Protein AF-A0A7J7LVM8-F1 (afdb_monomer_lite)

Organism: NCBI:txid39325

Radius of gyration: 15.53 Å; chains: 1; bounding box: 39×23×45 Å

Sequence (55 aa):
MAQNRRTKLNILVTGTLGTGKYTMSSLLADAAQLCHINVGDVVKEKNLYDGWDEN

Secondary structure (DSSP, 8-state):
-------S-------STTS-HHHHHHHHHHHTT-----HHHHHHHTT-S------

pLDDT: mean 89.97, std 11.28, range [50.12, 98.0]

Foldseek 3Di:
DDPPPDPDDDDDQDDDPPPCSQVVQVVCCVVVVHDRDDVVVVCVVVVVDDDPPPD

Structure (mmCIF, N/CA/C/O backbone):
data_AF-A0A7J7LVM8-F1
#
_entry.id   AF-A0A7J7LVM8-F1
#
loop_
_atom_site.group_PDB
_atom_site.id
_atom_site.type_symbol
_atom_site.label_atom_id
_atom_site.label_alt_id
_atom_site.label_comp_id
_atom_site.label_asym_id
_atom_site.label_entity_id
_atom_site.label_seq_id
_atom_site.pdbx_PDB_ins_code
_atom_site.Cartn_x
_atom_site.Cartn_y
_atom_site.Cartn_z
_atom_site.occupancy
_atom_site.B_iso_or_equiv
_atom_site.auth_seq_id
_atom_site.auth_comp_id
_atom_site.auth_asym_id
_atom_site.auth_atom_id
_atom_site.pdbx_PDB_model_num
ATOM 1 N N . MET A 1 1 ? -31.630 -12.904 0.929 1.00 50.12 1 MET A N 1
ATOM 2 C CA . MET A 1 1 ? -30.177 -13.083 1.140 1.00 50.12 1 MET A CA 1
ATOM 3 C C . MET A 1 1 ? -29.627 -11.745 1.602 1.00 50.12 1 MET A C 1
ATOM 5 O O . MET A 1 1 ? -29.703 -10.790 0.840 1.00 50.12 1 MET A O 1
ATOM 9 N N . ALA A 1 2 ? -29.227 -11.615 2.868 1.00 56.91 2 ALA A N 1
ATOM 10 C CA . ALA A 1 2 ? -28.741 -10.338 3.386 1.00 56.91 2 ALA A CA 1
ATOM 11 C C . ALA A 1 2 ? -27.395 -10.012 2.723 1.00 56.91 2 ALA A C 1
ATOM 13 O O . ALA A 1 2 ? -26.445 -10.782 2.849 1.00 56.91 2 ALA A O 1
ATOM 14 N N . GLN A 1 3 ? -27.322 -8.905 1.980 1.00 62.62 3 GLN A N 1
ATOM 15 C CA . GLN A 1 3 ? -26.043 -8.403 1.495 1.00 62.62 3 GLN A CA 1
ATOM 16 C C . GLN A 1 3 ? -25.160 -8.075 2.698 1.00 62.62 3 GLN A C 1
ATOM 18 O O . GLN A 1 3 ? -25.549 -7.291 3.565 1.00 62.62 3 GLN A O 1
ATOM 23 N N . ASN A 1 4 ? -23.971 -8.672 2.736 1.00 73.12 4 ASN A N 1
ATOM 24 C CA . ASN A 1 4 ? -22.950 -8.377 3.728 1.00 73.12 4 ASN A CA 1
ATOM 25 C C . ASN A 1 4 ? -22.467 -6.933 3.514 1.00 73.12 4 ASN A C 1
ATOM 27 O O . ASN A 1 4 ? -21.602 -6.667 2.677 1.00 73.12 4 ASN A O 1
ATOM 31 N N . ARG A 1 5 ? -23.112 -5.973 4.187 1.00 80.25 5 ARG A N 1
ATOM 32 C CA . ARG A 1 5 ? -22.818 -4.548 4.028 1.00 80.25 5 ARG A CA 1
ATOM 33 C C . ARG A 1 5 ? -21.420 -4.292 4.583 1.00 80.25 5 ARG A C 1
ATOM 35 O O . ARG A 1 5 ? -21.168 -4.503 5.765 1.00 80.25 5 ARG A O 1
ATOM 42 N N . ARG A 1 6 ? -20.507 -3.841 3.722 1.00 83.19 6 ARG A N 1
ATOM 43 C CA . ARG A 1 6 ? -19.133 -3.507 4.111 1.00 83.19 6 ARG A CA 1
ATOM 44 C C . ARG A 1 6 ? -19.168 -2.415 5.184 1.00 83.19 6 ARG A C 1
ATOM 46 O O . ARG A 1 6 ? -19.690 -1.332 4.943 1.00 83.19 6 ARG A O 1
ATOM 53 N N . THR A 1 7 ? -18.642 -2.721 6.365 1.00 87.69 7 THR A N 1
ATOM 54 C CA . THR A 1 7 ? -18.647 -1.816 7.527 1.00 87.69 7 THR A CA 1
ATOM 55 C C . THR A 1 7 ? -17.377 -0.975 7.640 1.00 87.69 7 THR A C 1
ATOM 57 O O . THR A 1 7 ? -17.380 0.043 8.324 1.00 87.69 7 THR A O 1
ATOM 60 N N . LYS A 1 8 ? -16.293 -1.381 6.964 1.00 88.56 8 LYS A N 1
ATOM 61 C CA . LYS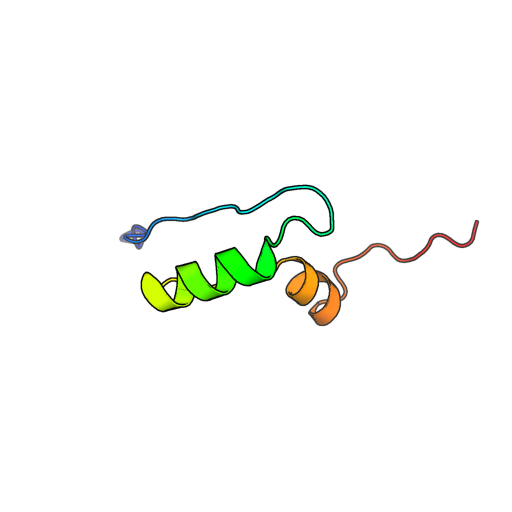 A 1 8 ? -15.001 -0.679 6.946 1.00 88.56 8 LYS A CA 1
ATOM 62 C C . LYS A 1 8 ? -14.835 0.176 5.682 1.00 88.56 8 LYS A C 1
ATOM 64 O O . LYS A 1 8 ? -15.310 -0.199 4.609 1.00 88.56 8 LYS A O 1
ATOM 69 N N . LEU A 1 9 ? -14.125 1.298 5.818 1.00 92.00 9 LEU A N 1
ATOM 70 C CA . LEU A 1 9 ? -13.811 2.233 4.733 1.00 92.00 9 LEU A CA 1
ATOM 71 C C . LEU A 1 9 ? -12.883 1.605 3.675 1.00 92.00 9 LEU A C 1
ATOM 73 O O . LEU A 1 9 ? -12.050 0.756 3.990 1.00 92.00 9 LEU A O 1
ATOM 77 N N . ASN A 1 10 ? -13.002 2.079 2.432 1.00 95.25 10 ASN A N 1
ATOM 78 C CA . ASN A 1 10 ? -12.039 1.836 1.359 1.00 95.25 10 ASN A CA 1
ATOM 79 C C . ASN A 1 10 ? -11.274 3.120 1.052 1.00 95.25 10 ASN A C 1
ATOM 81 O O . ASN A 1 10 ? -11.884 4.177 0.909 1.00 95.25 10 ASN A O 1
ATOM 85 N N . ILE A 1 11 ? -9.955 3.012 0.923 1.00 95.81 11 ILE A N 1
ATOM 86 C CA . ILE A 1 11 ? -9.061 4.144 0.678 1.00 95.81 11 ILE A CA 1
ATOM 87 C C . ILE A 1 11 ? -8.230 3.828 -0.565 1.00 95.81 11 ILE A C 1
ATOM 89 O O . ILE A 1 11 ? -7.640 2.753 -0.653 1.00 95.81 11 ILE A O 1
ATOM 93 N N . LEU A 1 12 ? -8.181 4.767 -1.512 1.00 97.06 12 LEU A N 1
ATOM 94 C CA . LEU A 1 12 ? -7.288 4.713 -2.667 1.00 97.06 12 LEU A CA 1
ATOM 95 C C . LEU A 1 12 ? -6.137 5.692 -2.445 1.00 97.06 12 LEU A C 1
ATOM 97 O O . LEU A 1 12 ? -6.355 6.897 -2.347 1.00 97.06 12 LEU A O 1
ATOM 101 N N . VAL A 1 13 ? -4.913 5.171 -2.403 1.00 96.31 13 VAL A N 1
ATOM 102 C CA . VAL A 1 13 ? -3.692 5.981 -2.348 1.00 96.31 13 VAL A CA 1
ATOM 103 C C . VAL A 1 13 ? -3.040 5.957 -3.728 1.00 96.31 13 VAL A C 1
ATOM 105 O O . VAL A 1 13 ? -2.641 4.904 -4.216 1.00 96.31 13 VAL A O 1
ATOM 108 N N . THR A 1 14 ? -2.941 7.121 -4.368 1.00 96.25 14 THR A N 1
ATOM 109 C CA . THR A 1 14 ? -2.371 7.291 -5.714 1.00 96.25 14 THR A CA 1
ATOM 110 C C . THR A 1 14 ? -1.433 8.501 -5.766 1.00 96.25 14 THR A C 1
ATOM 112 O O . THR A 1 14 ? -1.310 9.244 -4.795 1.00 96.25 14 THR A O 1
ATOM 115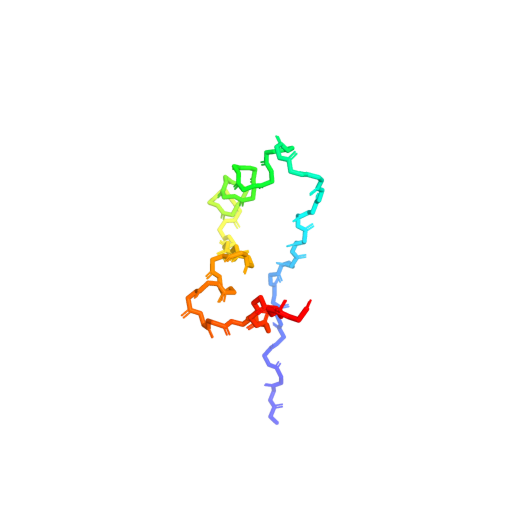 N N . GLY A 1 15 ? -0.708 8.666 -6.871 1.00 95.50 15 GLY A N 1
ATOM 116 C CA . GLY A 1 15 ? 0.316 9.694 -7.054 1.00 95.50 15 GLY A CA 1
ATOM 117 C C . GLY A 1 15 ? 1.515 9.198 -7.862 1.00 95.50 15 GLY A C 1
ATOM 118 O O . GLY A 1 15 ? 1.683 7.996 -8.092 1.00 95.50 15 GLY A O 1
ATOM 119 N N . THR A 1 16 ? 2.375 10.124 -8.272 1.00 94.94 16 THR A N 1
ATOM 120 C CA . THR A 1 16 ? 3.571 9.852 -9.085 1.00 94.94 16 THR A CA 1
ATOM 121 C C . THR A 1 16 ? 4.574 8.936 -8.376 1.00 94.94 16 THR A C 1
ATOM 123 O O . THR A 1 16 ? 4.514 8.716 -7.163 1.00 94.94 16 THR A O 1
ATOM 126 N N . LEU A 1 17 ? 5.472 8.305 -9.137 1.00 92.75 17 LEU A N 1
ATOM 127 C CA . LEU A 1 17 ? 6.516 7.444 -8.574 1.00 92.75 17 LEU A CA 1
ATOM 128 C C . LEU A 1 17 ? 7.360 8.222 -7.547 1.00 92.75 17 LEU A C 1
ATOM 130 O O . LEU A 1 17 ? 7.660 9.392 -7.749 1.00 92.75 17 LEU A O 1
ATOM 134 N N . GLY A 1 18 ? 7.720 7.578 -6.433 1.00 93.12 18 GLY A N 1
ATOM 135 C CA . GLY A 1 18 ? 8.560 8.186 -5.393 1.00 93.12 18 GLY A CA 1
ATOM 136 C C . GLY A 1 18 ? 7.829 8.998 -4.315 1.00 93.12 18 GLY A C 1
ATOM 137 O O . GLY A 1 18 ? 8.437 9.308 -3.300 1.00 93.12 18 GLY A O 1
ATOM 138 N N . THR A 1 19 ? 6.522 9.265 -4.430 1.00 95.94 19 THR A N 1
ATOM 139 C CA . THR A 1 19 ? 5.771 10.063 -3.429 1.00 95.94 19 THR A CA 1
ATOM 140 C C . THR A 1 19 ? 5.454 9.344 -2.105 1.00 95.94 19 THR A C 1
ATOM 142 O O . THR A 1 19 ? 4.650 9.828 -1.317 1.00 95.94 19 THR A O 1
ATOM 145 N N . GLY A 1 20 ? 6.039 8.169 -1.845 1.00 95.50 20 GLY A N 1
ATOM 146 C CA . GLY A 1 20 ? 5.866 7.455 -0.570 1.00 95.50 20 GLY A CA 1
ATOM 147 C C . GLY A 1 20 ? 4.531 6.718 -0.383 1.00 95.50 20 GLY A C 1
ATOM 148 O O . GLY A 1 20 ? 4.212 6.329 0.737 1.00 95.50 20 GLY A O 1
ATOM 149 N N . LYS A 1 21 ? 3.764 6.486 -1.460 1.00 96.56 21 LYS A N 1
ATOM 150 C CA . LYS A 1 21 ? 2.442 5.821 -1.4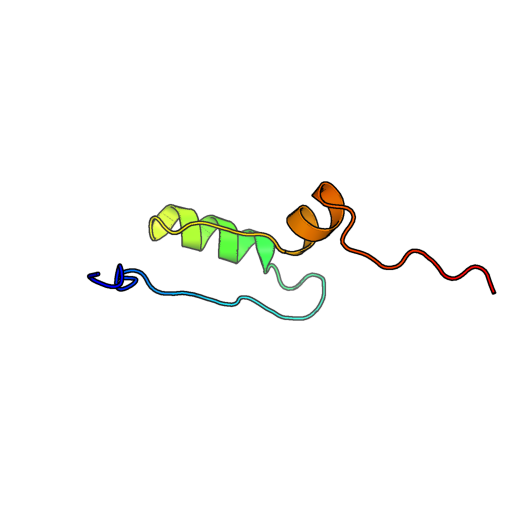21 1.00 96.56 21 LYS A CA 1
ATOM 151 C C . LYS A 1 21 ? 2.442 4.514 -0.633 1.00 96.56 21 LYS A C 1
ATOM 153 O O . LYS A 1 21 ? 1.644 4.388 0.281 1.00 96.56 21 LYS A O 1
ATOM 158 N N . TYR A 1 22 ? 3.355 3.597 -0.972 1.00 96.06 22 TYR A N 1
ATOM 159 C CA . TYR A 1 22 ? 3.469 2.280 -0.337 1.00 96.06 22 TYR A CA 1
ATOM 160 C C . TYR A 1 22 ? 3.759 2.393 1.163 1.00 96.06 22 TYR A C 1
ATOM 162 O O . TYR A 1 22 ? 3.098 1.759 1.980 1.00 96.06 22 TYR A O 1
ATOM 170 N N . THR A 1 23 ? 4.727 3.238 1.528 1.00 97.12 23 THR A N 1
ATOM 171 C CA . THR A 1 23 ? 5.118 3.443 2.925 1.00 97.12 23 THR A CA 1
ATOM 172 C C . THR A 1 23 ? 3.952 3.991 3.741 1.00 97.12 23 THR A C 1
ATOM 174 O O . THR A 1 23 ? 3.634 3.450 4.797 1.00 97.12 23 THR A O 1
ATOM 177 N N . MET A 1 24 ? 3.271 5.023 3.234 1.00 97.25 24 MET A N 1
ATOM 178 C CA . MET A 1 24 ? 2.125 5.615 3.923 1.00 97.25 24 MET A CA 1
ATOM 179 C C . MET A 1 24 ? 0.950 4.635 4.016 1.00 97.25 24 MET A C 1
ATOM 181 O O . MET A 1 24 ? 0.406 4.454 5.102 1.00 97.25 24 MET A O 1
ATOM 185 N N . SER A 1 25 ? 0.579 3.966 2.918 1.00 97.19 25 SER A N 1
ATOM 186 C CA . SER A 1 25 ? -0.563 3.045 2.897 1.00 97.19 25 SER A CA 1
ATOM 187 C C . SER A 1 25 ? -0.345 1.814 3.775 1.00 97.19 25 SER A C 1
ATOM 189 O O . SER A 1 25 ? -1.292 1.367 4.420 1.00 97.19 25 SER A O 1
ATOM 191 N N . SER A 1 26 ? 0.888 1.302 3.860 1.00 97.31 26 SER A N 1
ATOM 192 C CA . SER A 1 26 ? 1.232 0.189 4.749 1.00 97.31 26 SER A CA 1
ATOM 193 C C . SER A 1 26 ? 1.105 0.578 6.223 1.00 97.31 26 SER A C 1
ATOM 195 O O . SER A 1 26 ? 0.486 -0.154 6.990 1.00 97.31 26 SER A O 1
ATOM 197 N N . LEU A 1 27 ? 1.645 1.738 6.616 1.00 98.00 27 LEU A N 1
ATOM 198 C CA . LEU A 1 27 ? 1.549 2.238 7.994 1.00 98.00 27 LEU A CA 1
ATOM 199 C C . LEU A 1 27 ? 0.104 2.581 8.377 1.00 98.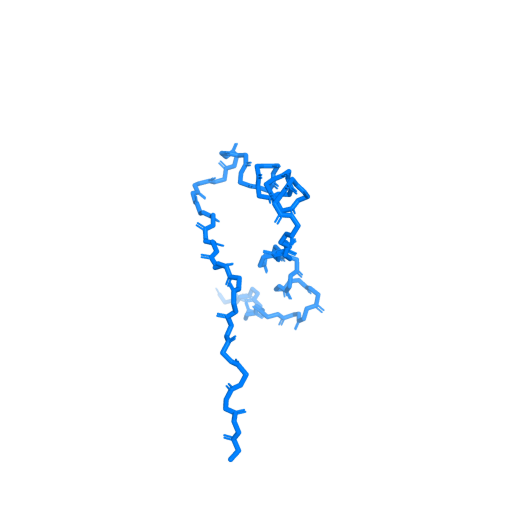00 27 LEU A C 1
ATOM 201 O O . LEU A 1 27 ? -0.338 2.270 9.479 1.00 98.00 27 LEU A O 1
ATOM 205 N N . LEU A 1 28 ? -0.650 3.190 7.458 1.00 96.75 28 LEU A N 1
ATOM 206 C CA . LEU A 1 28 ? -2.059 3.513 7.667 1.00 96.75 28 LEU A CA 1
ATOM 207 C C . LEU A 1 28 ? -2.899 2.250 7.870 1.00 96.75 28 LEU A C 1
ATOM 209 O O . LEU A 1 28 ? -3.771 2.229 8.735 1.00 96.75 28 LEU A O 1
ATOM 213 N N . ALA A 1 29 ? -2.656 1.207 7.075 1.00 96.94 29 ALA A N 1
ATOM 214 C CA . ALA A 1 29 ? -3.391 -0.043 7.191 1.00 96.94 29 ALA A CA 1
ATOM 215 C C . ALA A 1 29 ? -3.120 -0.758 8.518 1.00 96.94 29 ALA A C 1
ATOM 217 O O . ALA A 1 29 ? -4.068 -1.253 9.126 1.00 96.94 29 ALA A O 1
ATOM 218 N N . ASP A 1 30 ? -1.868 -0.754 8.980 1.00 97.69 30 ASP A N 1
ATOM 219 C CA . ASP A 1 30 ? -1.485 -1.299 10.284 1.00 97.69 30 ASP A CA 1
ATOM 220 C C . ASP A 1 30 ? -2.165 -0.525 11.428 1.00 97.69 30 ASP A C 1
ATOM 222 O O . ASP A 1 30 ? -2.915 -1.097 12.221 1.00 97.69 30 ASP A O 1
ATOM 226 N N . ALA A 1 31 ? -2.034 0.807 11.430 1.00 97.69 31 ALA A N 1
ATOM 227 C CA . ALA A 1 31 ? -2.615 1.672 12.457 1.00 97.69 31 ALA A CA 1
ATOM 228 C C . ALA A 1 31 ? -4.155 1.625 12.502 1.00 97.69 31 ALA A C 1
ATOM 230 O O . ALA A 1 31 ? -4.748 1.673 13.579 1.00 97.69 31 ALA A O 1
ATOM 231 N N . ALA A 1 32 ? -4.817 1.538 11.344 1.00 95.62 32 ALA A N 1
ATOM 232 C CA . ALA A 1 32 ? -6.278 1.532 11.234 1.00 95.62 32 ALA A CA 1
ATOM 233 C C . ALA A 1 32 ? -6.892 0.120 11.168 1.00 95.62 32 ALA A C 1
ATOM 235 O O . ALA A 1 32 ? -8.108 -0.009 10.994 1.00 95.62 32 ALA A O 1
ATOM 236 N N . GLN A 1 33 ? -6.082 -0.941 11.274 1.00 96.06 33 GLN A N 1
ATOM 237 C CA . GLN A 1 33 ? -6.512 -2.338 11.120 1.00 96.06 33 GLN A CA 1
ATOM 238 C C . GLN A 1 33 ? -7.332 -2.575 9.834 1.00 96.06 33 GLN A C 1
ATOM 240 O O . GLN A 1 33 ? -8.411 -3.202 9.830 1.00 96.06 33 GLN A O 1
ATOM 245 N N . LEU A 1 34 ? -6.825 -2.026 8.730 1.00 95.81 34 LEU A N 1
ATOM 246 C CA . LEU A 1 34 ? -7.353 -2.190 7.380 1.00 95.81 34 LEU A CA 1
ATOM 247 C C . LEU A 1 34 ? -6.533 -3.225 6.605 1.00 95.81 34 LEU A C 1
ATOM 249 O O . LEU A 1 34 ? -5.398 -3.546 6.939 1.00 95.81 34 LEU A O 1
ATOM 253 N N . CYS A 1 35 ? -7.120 -3.746 5.532 1.00 95.00 35 CYS A N 1
ATOM 254 C CA . CYS A 1 35 ? -6.403 -4.607 4.601 1.00 95.00 35 CYS A CA 1
ATOM 255 C C . CYS A 1 35 ? -5.621 -3.734 3.612 1.00 95.00 35 CYS A C 1
ATOM 257 O O . CYS A 1 35 ? -6.227 -2.997 2.830 1.00 95.00 35 CYS A O 1
ATOM 259 N N . HIS A 1 36 ? -4.289 -3.811 3.653 1.00 96.62 36 HIS A N 1
ATOM 260 C CA . HIS A 1 36 ? -3.429 -3.179 2.657 1.00 96.62 36 HIS A CA 1
ATOM 261 C C . HIS A 1 36 ? -3.382 -4.038 1.392 1.00 96.62 36 HIS A C 1
ATOM 263 O O . HIS A 1 36 ? -3.036 -5.215 1.453 1.00 96.62 36 HIS A O 1
ATOM 269 N N . ILE A 1 37 ? -3.712 -3.442 0.246 1.00 97.00 37 ILE A N 1
ATOM 270 C CA . ILE A 1 37 ? -3.597 -4.085 -1.065 1.00 97.00 37 ILE A CA 1
ATOM 271 C C . ILE A 1 37 ? -2.720 -3.198 -1.942 1.00 97.00 37 ILE A C 1
ATOM 273 O O . ILE A 1 37 ? -3.129 -2.102 -2.326 1.00 97.00 37 ILE A O 1
ATOM 277 N N . ASN A 1 38 ? -1.528 -3.685 -2.286 1.00 95.88 38 ASN A N 1
ATOM 278 C CA . ASN A 1 38 ? -0.690 -3.059 -3.297 1.00 95.88 38 ASN A CA 1
ATOM 279 C C . ASN A 1 38 ? -1.048 -3.628 -4.673 1.00 95.88 38 ASN A C 1
ATOM 281 O O . ASN A 1 38 ? -0.761 -4.782 -4.984 1.00 95.88 38 ASN A O 1
ATOM 285 N N . VAL A 1 39 ? -1.666 -2.801 -5.514 1.00 95.31 39 VAL A N 1
ATOM 286 C CA . VAL A 1 39 ? -2.090 -3.206 -6.862 1.00 95.31 39 VAL A CA 1
ATOM 287 C C . VAL A 1 39 ? -0.907 -3.670 -7.715 1.00 95.31 39 VAL A C 1
ATOM 289 O O . VAL A 1 39 ? -1.061 -4.607 -8.491 1.00 95.31 39 VAL A O 1
ATOM 292 N N . GLY A 1 40 ? 0.278 -3.071 -7.549 1.00 93.25 40 GLY A N 1
ATOM 293 C CA . GLY A 1 40 ? 1.472 -3.472 -8.296 1.00 93.25 40 GLY A CA 1
ATOM 294 C C . GLY A 1 40 ? 1.908 -4.907 -7.995 1.00 93.25 40 GLY A C 1
ATOM 295 O O . GLY A 1 40 ? 2.332 -5.613 -8.908 1.00 93.25 40 GLY A O 1
ATOM 296 N N . ASP A 1 41 ? 1.752 -5.354 -6.749 1.00 95.12 41 ASP A N 1
ATOM 297 C CA . ASP A 1 41 ? 2.071 -6.730 -6.354 1.00 95.12 41 ASP A CA 1
ATOM 298 C C . ASP A 1 41 ? 1.021 -7.693 -6.916 1.00 95.12 41 ASP A C 1
ATOM 300 O O . ASP A 1 41 ? 1.376 -8.679 -7.554 1.00 95.12 41 ASP A O 1
ATOM 304 N N . VAL A 1 42 ? -0.267 -7.339 -6.822 1.00 96.25 42 VAL A N 1
ATOM 305 C CA . VAL A 1 42 ? -1.367 -8.130 -7.406 1.00 96.25 42 VAL A CA 1
ATOM 306 C C . VAL A 1 42 ? -1.192 -8.314 -8.915 1.00 96.25 42 VAL A C 1
ATOM 308 O O . VAL A 1 42 ? -1.408 -9.411 -9.427 1.00 96.25 42 VAL A O 1
ATOM 311 N N . VAL A 1 43 ? -0.806 -7.256 -9.634 1.00 95.38 43 VAL A N 1
ATOM 312 C CA . VAL A 1 43 ? -0.565 -7.311 -11.083 1.00 95.38 43 VAL A CA 1
ATOM 313 C C . VAL A 1 43 ? 0.578 -8.267 -11.416 1.00 95.38 43 VAL A C 1
ATOM 315 O O . VAL A 1 43 ? 0.441 -9.069 -12.336 1.00 95.38 43 VAL A O 1
ATOM 318 N N . LYS A 1 44 ? 1.677 -8.226 -10.653 1.00 93.12 44 LYS A N 1
ATOM 319 C CA . LYS A 1 44 ? 2.825 -9.124 -10.844 1.00 93.12 44 LYS A CA 1
ATOM 320 C C . LYS A 1 44 ? 2.481 -10.573 -10.512 1.00 93.12 44 LYS A C 1
ATOM 322 O O . LYS A 1 44 ? 2.706 -11.449 -11.336 1.00 93.12 44 LYS A O 1
ATOM 327 N N . GLU A 1 45 ? 1.908 -10.824 -9.337 1.00 96.38 45 GLU A N 1
ATOM 328 C CA . GLU A 1 45 ? 1.585 -12.172 -8.846 1.00 96.38 45 GLU A CA 1
ATOM 329 C C . GLU A 1 45 ? 0.586 -12.904 -9.744 1.00 96.38 45 GLU A C 1
ATOM 331 O O . GL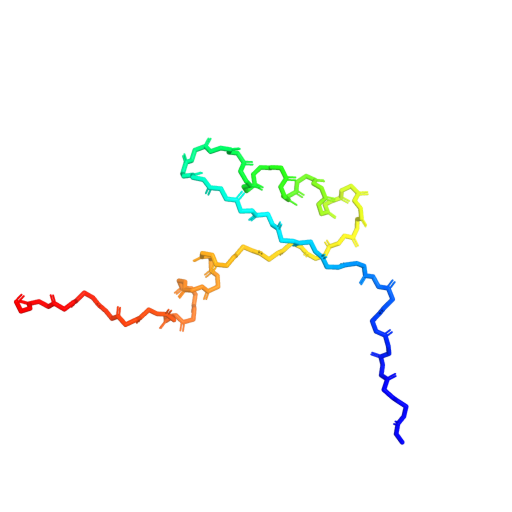U A 1 45 ? 0.667 -14.119 -9.913 1.00 96.38 45 GLU A O 1
ATOM 336 N N . LYS A 1 46 ? -0.368 -12.167 -10.318 1.00 95.94 46 LYS A N 1
ATOM 337 C CA . LYS A 1 46 ? -1.431 -12.731 -11.155 1.00 95.94 46 LYS A CA 1
ATOM 338 C C . LYS A 1 46 ? -1.178 -12.574 -12.654 1.00 95.94 46 LYS A C 1
ATOM 340 O O . LYS A 1 46 ? -2.072 -12.899 -13.429 1.00 95.94 46 LYS A O 1
ATOM 345 N N . ASN A 1 47 ? -0.003 -12.084 -13.056 1.00 92.94 47 ASN A N 1
ATOM 346 C CA . ASN A 1 47 ? 0.332 -11.773 -14.449 1.00 92.94 47 ASN A CA 1
ATOM 347 C C . ASN A 1 47 ? -0.763 -10.947 -15.156 1.00 92.94 47 ASN A C 1
ATOM 349 O O . ASN A 1 47 ? -1.178 -11.261 -16.266 1.00 92.94 47 ASN A O 1
ATOM 353 N N . LEU A 1 48 ? -1.270 -9.904 -14.487 1.00 93.19 48 LEU A N 1
ATOM 354 C CA . LEU A 1 48 ? -2.349 -9.035 -14.991 1.00 93.19 48 LEU A CA 1
ATOM 355 C C . LEU A 1 48 ? -1.794 -7.862 -15.800 1.00 93.19 48 LEU A C 1
ATOM 357 O O . LEU A 1 48 ? -2.152 -6.706 -15.573 1.00 93.19 48 LEU A O 1
ATOM 361 N N . TYR A 1 49 ? -0.875 -8.156 -16.700 1.00 89.56 49 TYR A N 1
ATOM 362 C CA . TYR A 1 49 ? -0.345 -7.207 -17.658 1.00 89.56 49 TYR A CA 1
ATOM 363 C C . TYR A 1 49 ? -0.461 -7.852 -19.031 1.00 89.56 49 TYR A C 1
ATOM 365 O O . TYR A 1 49 ? -0.169 -9.036 -19.193 1.00 89.56 49 TYR A O 1
ATOM 373 N N . ASP A 1 50 ? -0.922 -7.074 -20.002 1.00 86.06 50 ASP A N 1
ATOM 374 C CA . ASP A 1 50 ? -0.674 -7.415 -21.394 1.00 86.06 50 ASP A CA 1
ATOM 375 C C . ASP A 1 50 ? 0.823 -7.173 -21.598 1.00 86.06 50 ASP A C 1
ATOM 377 O O . ASP A 1 50 ? 1.323 -6.131 -21.164 1.00 86.06 50 ASP A O 1
ATOM 381 N N . GLY A 1 51 ? 1.554 -8.187 -22.063 1.00 76.50 51 GLY A N 1
ATOM 382 C CA . GLY A 1 51 ? 3.018 -8.196 -22.100 1.00 76.50 51 GLY A CA 1
ATOM 383 C C . GLY A 1 51 ? 3.624 -6.997 -22.834 1.00 76.50 51 GLY A C 1
ATOM 384 O O . GLY A 1 51 ? 2.937 -6.127 -23.361 1.00 76.50 51 GLY A O 1
ATOM 385 N N . TRP A 1 52 ? 4.953 -6.941 -22.885 1.00 78.50 52 TRP A N 1
ATOM 386 C CA . TRP A 1 52 ? 5.593 -5.991 -23.786 1.00 78.50 52 TRP A CA 1
ATOM 387 C C . TRP A 1 52 ? 5.258 -6.381 -25.233 1.00 78.50 52 TRP A C 1
ATOM 389 O O . TRP A 1 52 ? 5.536 -7.509 -25.636 1.00 78.50 52 TRP A O 1
ATOM 399 N N . ASP A 1 53 ? 4.642 -5.473 -25.989 1.00 74.75 53 ASP A N 1
ATOM 400 C CA . ASP A 1 53 ? 4.423 -5.661 -27.423 1.00 74.75 53 ASP A CA 1
ATOM 401 C C . ASP A 1 53 ? 5.767 -5.422 -28.131 1.00 74.75 53 ASP A C 1
ATOM 403 O O . ASP A 1 53 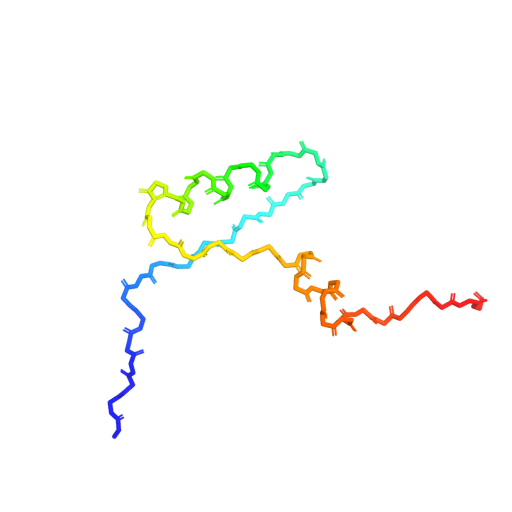? 6.291 -4.310 -28.128 1.00 74.75 53 ASP A O 1
ATOM 407 N N . GLU A 1 54 ? 6.390 -6.485 -28.642 1.00 71.19 54 GLU A N 1
ATOM 408 C CA . GLU A 1 54 ? 7.717 -6.438 -29.282 1.00 71.19 54 GLU A CA 1
ATOM 409 C C . GLU A 1 54 ? 7.694 -5.888 -30.726 1.00 71.19 54 GLU A C 1
ATOM 411 O O . GLU A 1 54 ? 8.698 -5.998 -31.431 1.00 71.19 54 GLU A O 1
ATOM 416 N N . ASN A 1 55 ? 6.579 -5.301 -31.175 1.00 61.31 55 ASN A N 1
ATOM 417 C CA . ASN A 1 55 ? 6.424 -4.763 -32.534 1.00 61.31 55 ASN A CA 1
ATOM 418 C C . ASN A 1 55 ? 7.080 -3.390 -32.755 1.00 61.31 55 ASN A C 1
ATOM 420 O O . ASN A 1 55 ? 6.949 -2.494 -31.889 1.00 61.31 55 ASN A O 1
#

InterPro domains:
  IPR020618 Adenylate kinase isoenzyme 6 [PTHR12595] (1-55)
  IPR027417 P-loop containing nucleoside triphosphate hydrolase [G3DSA:3.40.50.300] (1-55)
  IPR027417 P-loop containing nucleoside triphosphate hydrolase [SSF52540] (5-47)